Protein AF-A0A7S4JPH3-F1 (afdb_monomer_lite)

InterPro domains:
  IPR001425 Archaeal/bacterial/fungal rhodopsins [PF01036] (12-123)
  IPR001425 Archaeal/bacterial/fungal rhodopsins [PR00251] (14-34)
  IPR001425 Archaeal/bacterial/fungal rhodopsins [PR00251] (52-73)
  IPR001425 Archaeal/bacterial/fungal rhodopsins [PR00251] (80-99)
  IPR001425 Archaeal/bacterial/fungal rhodopsins [PR00251] (104-125)
  IPR001425 Archaeal/bacterial/fungal rhodopsins [PTHR28286] (4-124)

pLDDT: mean 91.26, std 7.64, range [65.56, 98.19]

Organism: NCBI:txid265563

Foldseek 3Di:
DVVVQVVDPDHDVLVVLVVVLVVLVVVLVVCVVVVHQKDFPDPDPDTDIDNLSVLVSQLRNVLSVLLSLCVVVVHDPVLSCLLNVLSNLLSVLVSCLSPDDPPVSVVSNVSSVVSVVSNVVSSVVD

Structure (mmCIF, N/CA/C/O backbone):
data_AF-A0A7S4JPH3-F1
#
_entry.id   AF-A0A7S4JPH3-F1
#
loop_
_atom_site.group_PDB
_atom_site.id
_atom_site.type_symbol
_atom_site.label_atom_id
_atom_site.label_alt_id
_atom_site.label_comp_id
_atom_site.label_asym_id
_atom_site.label_entity_id
_atom_site.label_seq_id
_atom_site.pdbx_PDB_ins_code
_atom_site.Cartn_x
_atom_site.Cartn_y
_atom_site.Cartn_z
_atom_site.occupancy
_atom_site.B_iso_or_equiv
_atom_site.auth_seq_id
_atom_site.auth_comp_id
_atom_site.auth_asym_id
_atom_site.auth_atom_id
_atom_site.pdbx_PDB_model_num
ATOM 1 N N . PHE A 1 1 ? -16.812 -12.405 2.210 1.00 70.25 1 PHE A N 1
ATOM 2 C CA . PHE A 1 1 ? -16.674 -11.363 3.254 1.00 70.25 1 PHE A CA 1
ATOM 3 C C . PHE A 1 1 ? -17.913 -10.491 3.377 1.00 70.25 1 PHE A C 1
ATOM 5 O O . PHE A 1 1 ? -18.482 -10.459 4.456 1.00 70.25 1 PHE A O 1
ATOM 12 N N . PHE A 1 2 ? -18.398 -9.884 2.289 1.00 77.94 2 PHE A N 1
ATOM 13 C CA . PHE A 1 2 ? -19.589 -9.022 2.312 1.00 77.94 2 PHE A CA 1
ATOM 14 C C . PHE A 1 2 ? -20.843 -9.678 2.919 1.00 77.94 2 PHE A C 1
ATOM 16 O O . PHE A 1 2 ? -21.384 -9.174 3.899 1.00 77.94 2 PHE A O 1
ATOM 23 N N . TYR A 1 3 ? -21.246 -10.849 2.407 1.00 82.06 3 TYR A N 1
ATOM 24 C CA . TYR A 1 3 ? -22.392 -11.598 2.940 1.00 82.06 3 TYR A CA 1
ATOM 25 C C . TYR A 1 3 ? -22.225 -11.922 4.432 1.00 82.06 3 TYR A C 1
ATOM 27 O O . TYR A 1 3 ? -23.100 -11.625 5.233 1.00 82.06 3 TYR A O 1
ATOM 35 N N . MET A 1 4 ? -21.051 -12.431 4.825 1.00 80.88 4 MET A N 1
ATOM 36 C CA . MET A 1 4 ? -20.745 -12.727 6.229 1.00 80.88 4 MET A CA 1
ATOM 37 C C . MET A 1 4 ? -20.812 -11.489 7.135 1.00 80.88 4 MET A C 1
ATOM 39 O O . MET A 1 4 ? -21.156 -11.627 8.303 1.00 80.88 4 MET A O 1
ATOM 43 N N . GLY A 1 5 ? -20.498 -10.295 6.623 1.00 80.06 5 GLY A N 1
ATOM 44 C CA . GLY A 1 5 ? -20.644 -9.043 7.368 1.00 80.06 5 GLY A CA 1
ATOM 45 C C . GLY A 1 5 ? -22.109 -8.645 7.566 1.00 80.06 5 GLY A C 1
ATOM 46 O O . GLY A 1 5 ? -22.516 -8.339 8.682 1.00 80.06 5 GLY A O 1
ATOM 47 N N . ILE A 1 6 ? -22.917 -8.704 6.503 1.00 79.25 6 ILE A N 1
ATOM 48 C CA . ILE A 1 6 ? -24.329 -8.275 6.525 1.00 79.25 6 ILE A CA 1
ATOM 49 C C . ILE A 1 6 ? -25.225 -9.260 7.278 1.00 79.25 6 ILE A C 1
ATOM 51 O O . ILE A 1 6 ? -26.155 -8.846 7.962 1.00 79.25 6 ILE A O 1
ATOM 55 N N . SER A 1 7 ? -24.951 -10.561 7.192 1.00 81.00 7 SER A N 1
ATOM 56 C CA . SER A 1 7 ? -25.752 -11.588 7.867 1.00 81.00 7 SER A CA 1
ATOM 57 C C . SER A 1 7 ? -25.586 -11.596 9.392 1.00 81.00 7 SER A C 1
ATOM 59 O O . SER A 1 7 ? -26.289 -12.337 10.079 1.00 81.00 7 SER A O 1
ATOM 61 N N . ARG A 1 8 ? -24.656 -10.810 9.951 1.00 75.62 8 ARG A N 1
ATOM 62 C CA . ARG A 1 8 ? -24.418 -10.752 11.397 1.00 75.62 8 ARG A CA 1
ATOM 63 C C . ARG A 1 8 ? -25.302 -9.712 12.071 1.00 75.62 8 ARG A C 1
ATOM 65 O O . ARG A 1 8 ? -25.476 -8.599 11.597 1.00 75.62 8 ARG A O 1
ATOM 72 N N . LYS A 1 9 ? -25.763 -10.062 13.274 1.00 72.19 9 LYS A N 1
ATOM 73 C CA . LYS A 1 9 ? -26.543 -9.177 14.155 1.00 72.19 9 LYS A CA 1
ATOM 74 C C . LYS A 1 9 ? -25.770 -7.926 14.603 1.00 72.19 9 LYS A C 1
ATOM 76 O O . LYS A 1 9 ? -26.380 -6.906 14.894 1.00 72.19 9 LYS A O 1
ATOM 81 N N . VAL A 1 10 ? -24.440 -8.026 14.675 1.00 71.94 10 VAL A N 1
ATOM 82 C CA . VAL A 1 10 ? -23.518 -6.922 14.965 1.00 71.94 10 VAL A CA 1
ATOM 83 C C . VAL A 1 10 ? -22.521 -6.860 13.819 1.00 71.94 10 VAL A C 1
ATOM 85 O O . VAL A 1 10 ? -21.750 -7.803 13.618 1.00 71.94 10 VAL A O 1
ATOM 88 N N . ASN A 1 11 ? -22.566 -5.770 13.061 1.00 65.56 11 ASN A N 1
ATOM 89 C CA . ASN A 1 11 ? -21.633 -5.535 11.971 1.00 65.56 11 ASN A CA 1
ATOM 90 C C . ASN A 1 11 ? -20.317 -5.001 12.553 1.00 65.56 11 ASN A C 1
ATOM 92 O O . ASN A 1 11 ? -20.333 -4.061 13.348 1.00 65.56 11 ASN A O 1
ATOM 96 N N . THR A 1 12 ? -19.187 -5.611 12.193 1.00 78.50 12 THR A N 1
ATOM 97 C CA . THR A 1 12 ? -17.867 -5.123 12.607 1.00 78.50 12 THR A CA 1
ATOM 98 C C . THR A 1 12 ? -17.155 -4.515 11.411 1.00 78.50 12 THR A C 1
ATOM 100 O O . THR A 1 12 ? -17.150 -5.090 10.322 1.00 78.50 12 THR A O 1
ATOM 103 N N . VAL A 1 13 ? -16.517 -3.365 11.634 1.00 86.31 13 VAL A N 1
ATOM 104 C CA . VAL A 1 13 ? -15.762 -2.625 10.609 1.00 86.31 13 VAL A CA 1
ATOM 105 C C . VAL A 1 13 ? -14.755 -3.535 9.895 1.00 86.31 13 VAL A C 1
ATOM 107 O O . VAL A 1 13 ? -14.626 -3.459 8.679 1.00 86.31 13 VAL A O 1
ATOM 110 N N . MET A 1 14 ? -14.153 -4.480 10.624 1.00 87.19 14 MET A N 1
ATOM 111 C CA . MET A 1 14 ? -13.211 -5.472 10.095 1.00 87.19 14 MET A CA 1
ATOM 112 C C . MET A 1 14 ? -13.748 -6.238 8.873 1.00 87.19 14 MET A C 1
ATOM 114 O O . MET A 1 14 ? -13.095 -6.280 7.839 1.00 87.19 14 MET A O 1
ATOM 118 N N . HIS A 1 15 ? -14.989 -6.751 8.900 1.00 88.12 15 HIS A N 1
ATOM 119 C CA . HIS A 1 15 ? -15.534 -7.505 7.753 1.00 88.12 15 HIS A CA 1
ATOM 120 C C . HIS A 1 15 ? -15.687 -6.640 6.496 1.00 88.12 15 HIS A C 1
ATOM 122 O O . HIS A 1 15 ? -15.556 -7.141 5.375 1.00 88.12 15 HIS A O 1
ATOM 128 N N . VAL A 1 16 ? -15.993 -5.353 6.685 1.00 89.38 16 VAL A N 1
ATOM 129 C CA . VAL A 1 16 ? -16.107 -4.379 5.598 1.00 89.38 16 VAL A CA 1
ATOM 130 C C . VAL A 1 16 ? -14.724 -4.106 5.009 1.00 89.38 16 VAL A C 1
ATOM 132 O O . VAL A 1 16 ? -14.568 -4.182 3.791 1.00 89.38 16 VAL A O 1
ATOM 135 N N . LEU A 1 17 ? -13.711 -3.885 5.855 1.00 92.19 17 LEU A N 1
ATOM 136 C CA . LEU A 1 17 ? -12.320 -3.706 5.426 1.00 92.19 17 LEU A CA 1
ATOM 137 C C . LEU A 1 17 ? -11.812 -4.930 4.655 1.00 92.19 17 LEU A C 1
ATOM 139 O O . LEU A 1 17 ? -11.358 -4.784 3.520 1.00 92.19 17 LEU A O 1
ATOM 143 N N . THR A 1 18 ? -11.971 -6.141 5.202 1.00 92.81 18 THR A N 1
ATOM 144 C CA . THR A 1 18 ? -11.541 -7.386 4.541 1.00 92.81 18 THR A CA 1
ATOM 145 C C . THR A 1 18 ? -12.231 -7.591 3.189 1.00 92.81 18 THR A C 1
ATOM 147 O O . THR A 1 18 ? -11.615 -8.071 2.237 1.00 92.81 18 THR A O 1
ATOM 150 N N . PHE A 1 19 ? -13.509 -7.215 3.062 1.00 93.25 19 PHE A N 1
ATOM 151 C CA . PHE A 1 19 ? -14.197 -7.255 1.771 1.00 93.25 19 PHE A CA 1
ATOM 152 C C . PHE A 1 19 ? -13.568 -6.302 0.752 1.00 93.25 19 PHE A C 1
ATOM 154 O O . PHE A 1 19 ? -13.294 -6.731 -0.368 1.00 93.25 19 PHE A O 1
ATOM 161 N N . PHE A 1 20 ? -13.325 -5.044 1.128 1.00 94.06 20 PHE A N 1
ATOM 162 C CA . PHE A 1 20 ? -12.706 -4.075 0.225 1.00 94.06 20 PHE A CA 1
ATOM 163 C C . PHE A 1 20 ? -11.285 -4.475 -0.165 1.00 94.06 20 PHE A C 1
ATOM 165 O O . PHE A 1 20 ? -10.929 -4.314 -1.328 1.00 94.06 20 PHE A O 1
ATOM 172 N N . ILE A 1 21 ? -10.515 -5.077 0.747 1.00 96.19 21 ILE A N 1
ATOM 173 C CA . ILE A 1 21 ? -9.192 -5.634 0.432 1.00 96.19 21 ILE A CA 1
ATOM 174 C C . ILE A 1 21 ? -9.298 -6.653 -0.708 1.00 96.19 21 ILE A C 1
ATOM 176 O O . ILE A 1 21 ? -8.626 -6.523 -1.730 1.00 96.19 21 ILE A O 1
ATOM 180 N N . ALA A 1 22 ? -10.191 -7.637 -0.567 1.00 95.75 22 ALA A N 1
ATOM 181 C CA . ALA A 1 22 ? -10.383 -8.665 -1.586 1.00 95.75 22 ALA A CA 1
ATOM 182 C C . ALA A 1 22 ? -10.921 -8.091 -2.909 1.00 95.75 22 ALA A C 1
ATOM 184 O O . ALA A 1 22 ? -10.476 -8.501 -3.978 1.00 95.75 22 ALA A O 1
ATOM 185 N N . ALA A 1 23 ? -11.861 -7.143 -2.849 1.00 95.44 23 ALA A N 1
ATOM 186 C CA . ALA A 1 23 ? -12.463 -6.538 -4.035 1.00 95.44 23 ALA A CA 1
ATOM 187 C C . ALA A 1 23 ? -11.460 -5.689 -4.831 1.00 95.44 23 ALA A C 1
ATOM 189 O O . ALA A 1 23 ? -11.369 -5.835 -6.048 1.00 95.44 23 ALA A O 1
ATOM 190 N N . VAL A 1 24 ? -10.680 -4.840 -4.154 1.00 96.62 24 VAL A N 1
ATOM 191 C CA . VAL A 1 24 ? -9.646 -4.010 -4.793 1.00 96.62 24 VAL A CA 1
ATOM 192 C C . VAL A 1 24 ? -8.576 -4.889 -5.428 1.00 96.62 24 VAL A C 1
ATOM 194 O O . VAL A 1 24 ? -8.231 -4.680 -6.592 1.00 96.62 24 VAL A O 1
ATOM 197 N N . SER A 1 25 ? -8.108 -5.910 -4.706 1.00 96.50 25 SER A N 1
ATOM 198 C CA . SER A 1 25 ? -7.088 -6.808 -5.239 1.00 96.50 25 SER A CA 1
ATOM 199 C C . SER A 1 25 ? -7.606 -7.599 -6.444 1.00 96.50 25 SER A C 1
ATOM 201 O O . SER A 1 25 ? -6.934 -7.656 -7.471 1.00 96.50 25 SER A O 1
ATOM 203 N N . ALA A 1 26 ? -8.845 -8.106 -6.401 1.00 96.31 26 ALA A N 1
ATOM 204 C CA . ALA A 1 26 ? -9.462 -8.775 -7.549 1.00 96.31 26 ALA A CA 1
ATOM 205 C C . ALA A 1 26 ? -9.521 -7.873 -8.798 1.00 96.31 26 ALA A C 1
ATOM 207 O O . ALA A 1 26 ? -9.182 -8.322 -9.894 1.00 96.31 26 ALA A O 1
ATOM 208 N N . CYS A 1 27 ? -9.893 -6.598 -8.640 1.00 95.69 27 CYS A N 1
ATOM 209 C CA . CYS A 1 27 ? -9.883 -5.627 -9.737 1.00 95.69 27 CYS A CA 1
ATOM 210 C C . CYS A 1 27 ? -8.470 -5.372 -10.280 1.00 95.69 27 CYS A C 1
ATOM 212 O O . CYS A 1 27 ? -8.295 -5.290 -11.495 1.00 95.69 27 CYS A O 1
ATOM 214 N N . SER A 1 28 ? -7.468 -5.266 -9.403 1.00 95.94 28 SER A N 1
ATOM 215 C CA . SER A 1 28 ? -6.070 -5.063 -9.799 1.00 95.94 28 SER A CA 1
ATOM 216 C C . SER A 1 28 ? -5.526 -6.241 -10.605 1.00 95.94 28 SER A C 1
ATOM 218 O O . SER A 1 28 ? -5.029 -6.052 -11.713 1.00 95.94 28 SER A O 1
ATOM 220 N N . TYR A 1 29 ? -5.709 -7.470 -10.113 1.00 95.81 29 TYR A N 1
ATOM 221 C CA . TYR A 1 29 ? -5.287 -8.674 -10.833 1.00 95.81 29 TYR A CA 1
ATOM 222 C C . TYR A 1 29 ? -5.994 -8.820 -12.184 1.00 95.81 29 TYR A C 1
ATOM 224 O O . TYR A 1 29 ? -5.370 -9.226 -13.163 1.00 95.81 29 TYR A O 1
ATOM 232 N N . TYR A 1 30 ? -7.280 -8.465 -12.266 1.00 96.19 30 TYR A N 1
ATOM 233 C CA . TYR A 1 30 ? -7.989 -8.443 -13.544 1.00 96.19 30 TYR A CA 1
ATOM 234 C C . TYR A 1 30 ? -7.412 -7.397 -14.508 1.00 96.19 30 TYR A C 1
ATOM 236 O O . TYR A 1 30 ? -7.236 -7.694 -15.688 1.00 96.19 30 TYR A O 1
ATOM 244 N N . ALA A 1 31 ? -7.077 -6.198 -14.018 1.00 94.81 31 ALA A N 1
ATOM 245 C CA . ALA A 1 31 ? -6.443 -5.162 -14.831 1.00 94.81 31 ALA A CA 1
ATOM 246 C C . ALA A 1 31 ? -5.094 -5.638 -15.393 1.00 94.81 31 ALA A C 1
ATOM 248 O O . ALA A 1 31 ? -4.868 -5.529 -16.597 1.00 94.81 31 ALA A O 1
ATOM 249 N N . GLU A 1 32 ? -4.249 -6.242 -14.556 1.00 94.19 32 GLU A N 1
ATOM 250 C CA . GLU A 1 32 ? -2.952 -6.787 -14.972 1.00 94.19 32 GLU A CA 1
ATOM 251 C C . GLU A 1 32 ? -3.097 -7.913 -15.997 1.00 94.19 32 GLU A C 1
ATOM 253 O O . GLU A 1 32 ? -2.373 -7.939 -16.993 1.00 94.19 32 GLU A O 1
ATOM 258 N N . TRP A 1 33 ? -4.064 -8.815 -15.797 1.00 93.94 33 TRP A N 1
ATOM 259 C CA . TRP A 1 33 ? -4.374 -9.873 -16.759 1.00 93.94 33 TRP A CA 1
ATOM 260 C C . TRP A 1 33 ? -4.857 -9.313 -18.103 1.00 93.94 33 TRP A C 1
ATOM 262 O O . TRP A 1 33 ? -4.454 -9.804 -19.155 1.00 93.94 33 TRP A O 1
ATOM 272 N N . ALA A 1 34 ? -5.664 -8.249 -18.082 1.00 93.94 34 ALA A N 1
ATOM 273 C CA . ALA A 1 34 ? -6.114 -7.537 -19.278 1.00 93.94 34 ALA A CA 1
ATOM 274 C C . ALA A 1 34 ? -5.003 -6.699 -19.952 1.00 93.94 34 ALA A C 1
ATOM 276 O O . ALA A 1 34 ? -5.258 -6.046 -20.963 1.00 93.94 34 ALA A O 1
ATOM 277 N N . GLY A 1 35 ? -3.782 -6.692 -19.402 1.00 91.69 35 GLY A N 1
ATOM 278 C CA . GLY A 1 35 ? -2.647 -5.917 -19.907 1.00 91.69 35 GLY A CA 1
ATOM 279 C C . GLY A 1 35 ? -2.687 -4.430 -19.539 1.00 91.69 35 GLY A C 1
ATOM 280 O O . GLY A 1 35 ? -1.865 -3.654 -20.022 1.00 91.69 35 GLY A O 1
ATOM 281 N N . LEU A 1 36 ? -3.622 -4.014 -18.681 1.00 91.19 36 LEU A N 1
ATOM 282 C CA . LEU A 1 36 ? -3.685 -2.660 -18.141 1.00 91.19 36 LEU A CA 1
ATOM 283 C C . LEU A 1 36 ? -2.766 -2.549 -16.925 1.00 91.19 36 LEU A C 1
ATOM 285 O O . LEU A 1 36 ? -2.668 -3.456 -16.104 1.00 91.19 36 LEU A O 1
ATOM 289 N N . GLY A 1 37 ? -2.097 -1.407 -16.780 1.00 89.44 37 GLY A N 1
ATOM 290 C CA . GLY A 1 37 ? -1.205 -1.211 -15.641 1.00 89.44 37 GLY A CA 1
ATOM 291 C C . GLY A 1 37 ? 0.108 -1.998 -15.728 1.00 89.44 37 GLY A C 1
ATOM 292 O O . GLY A 1 37 ? 0.726 -2.288 -14.700 1.00 89.44 37 GLY A O 1
ATOM 293 N N . VAL A 1 38 ? 0.526 -2.353 -16.946 1.00 91.88 38 VAL A N 1
ATOM 294 C CA . VAL A 1 38 ? 1.740 -3.119 -17.243 1.00 91.88 38 VAL A CA 1
ATOM 295 C C . VAL A 1 38 ? 2.634 -2.311 -18.182 1.00 91.88 38 VAL A C 1
ATOM 297 O O . VAL A 1 38 ? 2.163 -1.775 -19.181 1.00 91.88 38 VAL A O 1
ATOM 300 N N . GLU A 1 39 ? 3.925 -2.213 -17.867 1.00 89.88 39 GLU A N 1
ATOM 301 C CA . GLU A 1 39 ? 4.913 -1.494 -18.676 1.00 89.88 39 GLU A CA 1
ATOM 302 C C . GLU A 1 39 ? 6.131 -2.375 -18.978 1.00 89.88 39 GLU A C 1
ATOM 304 O O . GLU A 1 39 ? 6.671 -3.047 -18.097 1.00 89.88 39 GLU A O 1
ATOM 309 N N . TYR A 1 40 ? 6.590 -2.352 -20.228 1.00 87.06 40 TYR A N 1
ATOM 310 C CA . TYR A 1 40 ? 7.781 -3.071 -20.679 1.00 87.06 40 TYR A CA 1
ATOM 311 C C . TYR A 1 40 ? 8.971 -2.111 -20.724 1.00 87.06 40 TYR A C 1
ATOM 313 O O . TYR A 1 40 ? 8.954 -1.140 -21.474 1.00 87.06 40 TYR A O 1
ATOM 321 N N . LYS A 1 41 ? 10.021 -2.373 -19.932 1.00 77.88 41 LYS A N 1
ATOM 322 C CA . LYS A 1 41 ? 11.197 -1.480 -19.867 1.00 77.88 41 LYS A CA 1
ATOM 323 C C . LYS A 1 41 ? 12.210 -1.657 -20.993 1.00 77.88 41 LYS A C 1
ATOM 325 O O . LYS A 1 41 ? 13.035 -0.770 -21.192 1.00 77.88 41 LYS A O 1
ATOM 330 N N . THR A 1 42 ? 12.197 -2.791 -21.678 1.00 75.69 42 THR A N 1
ATOM 331 C CA . THR A 1 42 ? 13.089 -3.079 -22.807 1.00 75.69 42 THR A CA 1
ATOM 332 C C . THR A 1 42 ? 12.283 -3.701 -23.941 1.00 75.69 42 THR A C 1
ATOM 334 O O . THR A 1 42 ? 11.209 -4.248 -23.704 1.00 75.69 42 THR A O 1
ATOM 337 N N . THR A 1 43 ? 12.785 -3.601 -25.172 1.00 68.25 43 THR A N 1
ATOM 338 C CA . THR A 1 43 ? 12.177 -4.200 -26.376 1.00 68.25 43 THR A CA 1
ATOM 339 C C . THR A 1 43 ? 12.837 -5.525 -26.774 1.00 68.25 43 THR A C 1
ATOM 341 O O . THR A 1 43 ? 12.653 -5.995 -27.894 1.00 68.25 43 THR A O 1
ATOM 344 N N . ASP A 1 44 ? 13.630 -6.115 -25.877 1.00 72.25 44 ASP A N 1
ATOM 345 C CA . ASP A 1 44 ? 14.323 -7.386 -26.105 1.00 72.25 44 ASP A CA 1
ATOM 346 C C . ASP A 1 44 ? 13.357 -8.582 -26.085 1.00 72.25 44 ASP A C 1
ATOM 348 O O . ASP A 1 44 ? 12.207 -8.470 -25.666 1.00 72.25 44 ASP A O 1
ATOM 352 N N . THR A 1 45 ? 13.845 -9.762 -26.482 1.00 72.38 45 THR A N 1
ATOM 353 C CA . THR A 1 45 ? 13.076 -11.023 -26.478 1.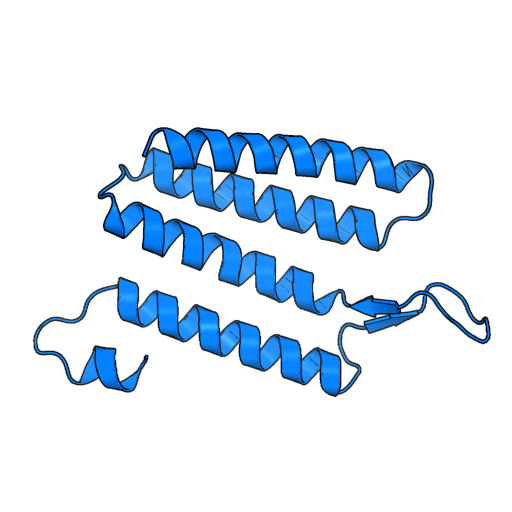00 72.38 45 THR A CA 1
ATOM 354 C C . THR A 1 45 ? 12.593 -11.448 -25.087 1.00 72.38 45 THR A C 1
ATOM 356 O O . THR A 1 45 ? 11.593 -12.154 -24.978 1.00 72.38 45 THR A O 1
ATOM 359 N N . THR A 1 46 ? 13.259 -10.995 -24.020 1.00 75.62 46 THR A N 1
ATOM 360 C CA . THR A 1 46 ? 12.829 -11.167 -22.622 1.00 75.62 46 THR A CA 1
ATOM 361 C C . THR A 1 46 ? 12.740 -9.804 -21.933 1.00 75.62 46 THR A C 1
ATOM 363 O O . THR A 1 46 ? 13.644 -9.428 -21.176 1.00 75.62 46 THR A O 1
ATOM 366 N N . PRO A 1 47 ? 11.689 -9.018 -22.214 1.00 80.50 47 PRO A N 1
ATOM 367 C CA . PRO A 1 47 ? 11.598 -7.662 -21.711 1.00 80.50 47 PRO A CA 1
ATOM 368 C C . PRO A 1 47 ? 11.313 -7.666 -20.209 1.00 80.50 47 PRO A C 1
ATOM 370 O O . PRO A 1 47 ? 10.529 -8.474 -19.703 1.00 80.50 47 PRO A O 1
ATOM 373 N N . ARG A 1 48 ? 11.923 -6.738 -19.464 1.00 84.50 48 ARG A N 1
ATOM 374 C CA . ARG A 1 48 ? 11.580 -6.563 -18.046 1.00 84.50 48 ARG A CA 1
ATOM 375 C C . ARG A 1 48 ? 10.188 -5.945 -17.944 1.00 84.50 48 ARG A C 1
ATOM 377 O O . ARG A 1 48 ? 10.010 -4.776 -18.282 1.00 84.50 48 ARG A O 1
ATOM 384 N N . VAL A 1 49 ? 9.241 -6.717 -17.419 1.00 89.62 49 VAL A N 1
ATOM 385 C CA . VAL A 1 49 ? 7.850 -6.294 -17.224 1.00 89.62 49 VAL A CA 1
ATOM 386 C C . VAL A 1 49 ? 7.663 -5.680 -15.837 1.00 89.62 49 VAL A C 1
ATOM 388 O O . VAL A 1 49 ? 8.096 -6.241 -14.827 1.00 89.62 49 VAL A O 1
ATOM 391 N N . ILE A 1 50 ? 7.019 -4.519 -15.780 1.00 91.62 50 ILE A N 1
ATOM 392 C CA . ILE A 1 50 ? 6.646 -3.820 -14.552 1.00 91.62 50 ILE A CA 1
ATOM 393 C C . ILE A 1 50 ? 5.125 -3.787 -14.464 1.00 91.62 50 ILE A C 1
ATOM 395 O O . ILE A 1 50 ? 4.462 -3.053 -15.187 1.00 91.62 50 ILE A O 1
ATOM 399 N N . PHE A 1 51 ? 4.587 -4.560 -13.527 1.00 94.19 51 PHE A N 1
ATOM 400 C CA . PHE A 1 51 ? 3.182 -4.499 -13.134 1.00 94.19 51 PHE A CA 1
ATOM 401 C C . PHE A 1 51 ? 3.011 -3.358 -12.132 1.00 94.19 51 PHE A C 1
ATOM 403 O O . PHE A 1 51 ? 3.297 -3.534 -10.941 1.00 94.19 51 PHE A O 1
ATOM 410 N N . TRP A 1 52 ? 2.664 -2.171 -12.632 1.00 93.88 52 TRP A N 1
ATOM 411 C CA . TRP A 1 52 ? 2.511 -0.974 -11.809 1.00 93.88 52 TRP A CA 1
ATOM 412 C C . TRP A 1 52 ? 1.113 -0.868 -11.177 1.00 93.88 52 TRP A C 1
ATOM 414 O O . TRP A 1 52 ? 0.986 -0.261 -10.113 1.00 93.88 52 TRP A O 1
ATOM 424 N N . ALA A 1 53 ? 0.097 -1.532 -11.749 1.00 94.94 53 ALA A N 1
ATOM 425 C CA . ALA A 1 53 ? -1.242 -1.664 -11.152 1.00 94.94 53 ALA A CA 1
ATOM 426 C C . ALA A 1 53 ? -1.212 -2.278 -9.741 1.00 94.94 53 ALA A C 1
ATOM 428 O O . ALA A 1 53 ? -1.867 -1.761 -8.840 1.00 94.94 53 ALA A O 1
ATOM 429 N N . ARG A 1 54 ? -0.363 -3.278 -9.488 1.00 95.31 54 ARG A N 1
ATOM 430 C CA . ARG A 1 54 ? -0.091 -3.808 -8.142 1.00 95.31 54 ARG A CA 1
ATOM 431 C C . ARG A 1 54 ? 0.271 -2.752 -7.102 1.00 95.31 54 ARG A C 1
ATOM 433 O O . ARG A 1 54 ? -0.086 -2.905 -5.940 1.00 95.31 54 ARG A O 1
ATOM 440 N N . TYR A 1 55 ? 0.980 -1.689 -7.473 1.00 96.19 55 TYR A N 1
ATOM 441 C CA . TYR A 1 55 ? 1.275 -0.634 -6.503 1.00 96.19 55 TYR A CA 1
ATOM 442 C C . TYR A 1 55 ? 0.028 0.199 -6.193 1.00 96.19 55 TYR A C 1
ATOM 444 O O . TYR A 1 55 ? -0.124 0.627 -5.055 1.00 96.19 55 TYR A O 1
ATOM 452 N N . LEU A 1 56 ? -0.888 0.391 -7.151 1.00 95.06 56 LEU A N 1
ATOM 453 C CA . LEU A 1 56 ? -2.188 1.010 -6.869 1.00 95.06 56 LEU A CA 1
ATOM 454 C C . LEU A 1 56 ? -3.036 0.145 -5.932 1.00 95.06 56 LEU A C 1
ATOM 456 O O . LEU A 1 56 ? -3.645 0.690 -5.015 1.00 95.06 56 LEU A O 1
ATOM 460 N N . ASP A 1 57 ? -3.034 -1.179 -6.125 1.00 97.19 57 ASP A N 1
ATOM 461 C CA . ASP A 1 57 ? -3.633 -2.126 -5.174 1.00 97.19 57 ASP A CA 1
ATOM 462 C C . ASP A 1 57 ? -3.056 -1.888 -3.777 1.00 97.19 57 ASP A C 1
ATOM 464 O O . ASP A 1 57 ? -3.787 -1.522 -2.860 1.00 97.19 57 ASP A O 1
ATOM 468 N N . TRP A 1 58 ? -1.734 -1.971 -3.628 1.00 97.31 58 TRP A N 1
ATOM 469 C CA . TRP A 1 58 ? -1.075 -1.855 -2.327 1.00 97.31 58 TRP A CA 1
ATOM 470 C C . TRP A 1 58 ? -1.244 -0.494 -1.643 1.00 97.31 58 TRP A C 1
ATOM 472 O O . TRP A 1 58 ? -1.279 -0.453 -0.412 1.00 97.31 58 TRP A O 1
ATOM 482 N N . VAL A 1 59 ? -1.384 0.607 -2.394 1.00 97.06 59 VAL A N 1
ATOM 483 C CA . VAL A 1 59 ? -1.693 1.932 -1.818 1.00 97.06 59 VAL A CA 1
ATOM 484 C C . VAL A 1 59 ? -3.039 1.911 -1.096 1.00 97.06 59 VAL A C 1
ATOM 486 O O . VAL A 1 59 ? -3.209 2.632 -0.118 1.00 97.06 59 VAL A O 1
ATOM 489 N N . VAL A 1 60 ? -3.984 1.083 -1.541 1.00 96.69 60 VAL A N 1
ATOM 490 C CA . VAL A 1 60 ? -5.310 0.963 -0.929 1.00 96.69 60 VAL A CA 1
ATOM 491 C C . VAL A 1 60 ? -5.352 -0.196 0.065 1.00 96.69 60 VAL A C 1
ATOM 493 O O . VAL A 1 60 ? -5.734 -0.009 1.218 1.00 96.69 60 VAL A O 1
ATOM 496 N N . THR A 1 61 ? -4.943 -1.396 -0.339 1.00 97.69 61 THR A N 1
ATOM 497 C CA . THR A 1 61 ? -5.078 -2.610 0.475 1.00 97.69 61 THR A CA 1
ATOM 498 C C . THR A 1 61 ? -4.098 -2.659 1.633 1.00 97.69 61 THR A C 1
ATOM 500 O O . THR A 1 61 ? -4.476 -3.121 2.707 1.00 97.69 61 THR A O 1
ATOM 503 N N . GLY A 1 62 ? -2.893 -2.105 1.482 1.00 96.38 62 GLY A N 1
ATOM 504 C CA . GLY A 1 62 ? -1.913 -1.998 2.562 1.00 96.38 62 GLY A CA 1
ATOM 505 C C . GLY A 1 62 ? -2.465 -1.267 3.792 1.00 96.38 62 GLY A C 1
ATOM 506 O O . GLY A 1 62 ? -2.517 -1.857 4.874 1.00 96.38 62 GLY A O 1
ATOM 507 N N . PRO A 1 63 ? -2.940 -0.015 3.647 1.00 96.50 63 PRO A N 1
ATOM 508 C CA . PRO A 1 63 ? -3.620 0.712 4.717 1.00 96.50 63 PRO A CA 1
ATOM 509 C C . PRO A 1 63 ? -4.806 -0.019 5.334 1.00 96.50 63 PRO A C 1
ATOM 511 O O . PRO A 1 63 ? -4.947 -0.027 6.557 1.00 96.50 63 PRO A O 1
ATOM 514 N N . LEU A 1 64 ? -5.656 -0.640 4.511 1.00 96.56 64 LEU A N 1
ATOM 515 C CA . LEU A 1 64 ? -6.830 -1.359 5.006 1.00 96.56 64 LEU A CA 1
ATOM 516 C C . LEU A 1 64 ? -6.425 -2.568 5.857 1.00 96.56 64 LEU A C 1
ATOM 518 O O . LEU A 1 64 ? -7.012 -2.764 6.916 1.00 96.56 64 LEU A O 1
ATOM 522 N N . ILE A 1 65 ? -5.402 -3.327 5.445 1.00 95.81 65 ILE A N 1
ATOM 523 C CA . ILE A 1 65 ? -4.880 -4.474 6.205 1.00 95.81 65 ILE A CA 1
ATOM 524 C C . ILE A 1 65 ? -4.310 -4.010 7.547 1.00 95.81 65 ILE A C 1
ATOM 526 O O . ILE A 1 65 ? -4.641 -4.580 8.583 1.00 95.81 65 ILE A O 1
ATOM 530 N N . LEU A 1 66 ? -3.483 -2.958 7.553 1.00 95.62 66 LEU A N 1
ATOM 531 C CA . LEU A 1 66 ? -2.917 -2.433 8.800 1.00 95.62 66 LEU A CA 1
ATOM 532 C C . LEU A 1 66 ? -3.989 -1.859 9.727 1.00 95.62 66 LEU A C 1
ATOM 534 O O . LEU A 1 66 ? -3.892 -2.019 10.939 1.00 95.62 66 LEU A O 1
ATOM 538 N N . THR A 1 67 ? -5.028 -1.235 9.170 1.00 95.06 67 THR A N 1
ATOM 539 C CA . THR A 1 67 ? -6.180 -0.775 9.954 1.00 95.06 67 THR A CA 1
ATOM 540 C C . THR A 1 67 ? -6.916 -1.958 10.579 1.00 95.06 67 THR A C 1
ATOM 542 O O . THR A 1 67 ? -7.265 -1.895 11.753 1.00 95.06 67 THR A O 1
ATOM 545 N N . ASP A 1 68 ? -7.116 -3.050 9.836 1.00 94.19 68 ASP A N 1
ATOM 546 C CA . ASP A 1 68 ? -7.767 -4.267 10.340 1.00 94.19 68 ASP A CA 1
ATOM 547 C C . ASP A 1 68 ? -6.985 -4.865 11.526 1.00 94.19 68 ASP A C 1
ATOM 549 O O . ASP A 1 68 ? -7.551 -5.148 12.583 1.00 94.19 68 ASP A O 1
ATOM 553 N N . LEU A 1 69 ? -5.656 -4.955 11.394 1.00 93.00 69 LEU A N 1
ATOM 554 C CA . LEU A 1 69 ? -4.761 -5.437 12.451 1.00 93.00 69 LEU A CA 1
ATOM 555 C C . LEU A 1 69 ? -4.735 -4.511 13.674 1.00 93.00 69 LEU A C 1
ATOM 557 O O . LEU A 1 69 ? -4.796 -4.989 14.804 1.00 93.00 69 LEU A O 1
ATOM 561 N N . ALA A 1 70 ? -4.684 -3.198 13.464 1.00 93.38 70 ALA A N 1
ATOM 562 C CA . ALA A 1 70 ? -4.630 -2.231 14.557 1.00 93.38 70 ALA A CA 1
ATOM 563 C C . ALA A 1 70 ? -5.972 -2.107 15.309 1.00 93.38 70 ALA A C 1
ATOM 565 O O . ALA A 1 70 ? -6.011 -1.869 16.516 1.00 93.38 70 ALA A O 1
ATOM 566 N N . LEU A 1 71 ? -7.100 -2.319 14.621 1.00 92.25 71 LEU A N 1
ATOM 567 C CA . LEU A 1 71 ? -8.406 -2.452 15.273 1.00 92.25 71 LEU A CA 1
ATOM 568 C C . LEU A 1 71 ? -8.493 -3.743 16.096 1.00 92.25 71 LEU A C 1
ATOM 570 O O . LEU A 1 71 ? -9.107 -3.742 17.166 1.00 92.25 71 LEU A O 1
ATOM 574 N N . LEU A 1 72 ? -7.872 -4.830 15.626 1.00 91.81 72 LEU A N 1
ATOM 575 C CA . LEU A 1 72 ? -7.821 -6.104 16.343 1.00 91.81 72 LEU A CA 1
ATOM 576 C C . LEU A 1 72 ? -7.005 -6.007 17.643 1.00 91.81 72 LEU A C 1
ATOM 578 O O . LEU A 1 72 ? -7.433 -6.541 18.668 1.00 91.81 72 LEU A O 1
ATOM 582 N N . SER A 1 73 ? -5.878 -5.295 17.626 1.00 92.50 73 SER A N 1
ATOM 583 C CA . SER A 1 73 ? -5.036 -5.032 18.805 1.00 92.50 73 SER A CA 1
ATOM 584 C C . SER A 1 73 ? -5.558 -3.906 19.707 1.00 92.50 73 SER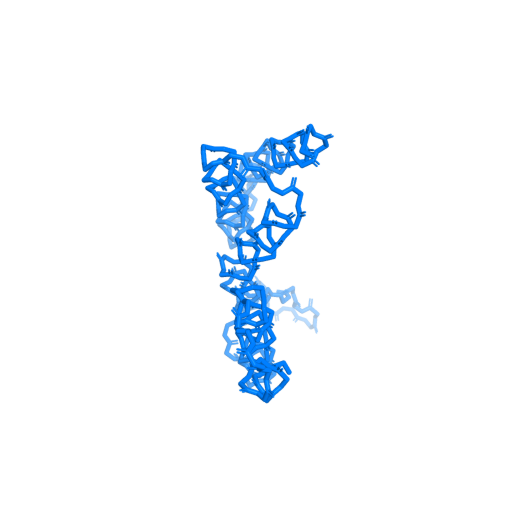 A C 1
ATOM 586 O O . SER A 1 73 ? -5.050 -3.723 20.811 1.00 92.50 73 SER A O 1
ATOM 588 N N . LYS A 1 74 ? -6.609 -3.186 19.287 1.00 92.19 74 LYS A N 1
ATOM 589 C CA . LYS A 1 74 ? -7.184 -2.023 19.990 1.00 92.19 74 LYS A CA 1
ATOM 590 C C . LYS A 1 74 ? -6.190 -0.864 20.147 1.00 92.19 74 LYS A C 1
ATOM 592 O O . LYS A 1 74 ? -6.182 -0.195 21.182 1.00 92.19 74 LYS A O 1
ATOM 597 N N . SER A 1 75 ? -5.378 -0.619 19.122 1.00 93.31 75 SER A N 1
ATOM 598 C CA . SER A 1 75 ? -4.467 0.526 19.073 1.00 93.31 75 SER A CA 1
ATOM 599 C C . SER A 1 75 ? -5.195 1.864 19.162 1.00 93.31 75 SER A C 1
ATOM 601 O O . SER A 1 75 ? -6.352 2.009 18.759 1.00 93.31 75 SER A O 1
ATOM 603 N N . ASP A 1 76 ? -4.477 2.875 19.635 1.00 94.44 76 ASP A N 1
ATOM 604 C CA . ASP A 1 76 ? -4.915 4.261 19.618 1.00 94.44 76 ASP A CA 1
ATOM 605 C C . ASP A 1 76 ? -4.905 4.852 18.196 1.00 94.44 76 ASP A C 1
ATOM 607 O O . ASP A 1 76 ? -4.141 4.455 17.311 1.00 94.44 76 ASP A O 1
ATOM 611 N N . THR A 1 77 ? -5.763 5.849 17.973 1.00 93.69 77 THR A N 1
ATOM 612 C CA . THR A 1 77 ? -5.934 6.503 16.668 1.00 93.69 77 THR A CA 1
ATOM 613 C C . THR A 1 77 ? -4.633 7.088 16.088 1.00 93.69 77 THR A C 1
ATOM 615 O O . THR A 1 77 ? -4.397 6.888 14.894 1.00 93.69 77 THR A O 1
ATOM 618 N N . PRO A 1 78 ? -3.765 7.777 16.863 1.00 94.94 78 PRO A N 1
ATOM 619 C CA . PRO A 1 78 ? -2.466 8.241 16.366 1.00 94.94 78 PRO A CA 1
ATOM 620 C C . PRO A 1 78 ? -1.585 7.126 15.793 1.00 94.94 78 PRO A C 1
ATOM 622 O O . PRO A 1 78 ? -0.990 7.305 14.724 1.00 94.94 78 PRO A O 1
ATOM 625 N N . THR A 1 79 ? -1.533 5.967 16.452 1.00 94.56 79 THR A N 1
ATOM 626 C CA . THR A 1 79 ? -0.769 4.807 15.972 1.00 94.56 79 THR A CA 1
ATOM 627 C C . THR A 1 79 ? -1.350 4.253 14.676 1.00 94.56 79 THR A C 1
ATOM 629 O O . THR A 1 79 ? -0.601 4.011 13.728 1.00 94.56 79 THR A O 1
ATOM 632 N N . ILE A 1 80 ? -2.680 4.147 14.573 1.00 95.31 80 ILE A N 1
ATOM 633 C CA . ILE A 1 80 ? -3.365 3.714 13.341 1.00 95.31 80 ILE A CA 1
ATOM 634 C C . ILE A 1 80 ? -3.039 4.656 12.175 1.00 95.31 80 ILE A C 1
ATOM 636 O O . ILE A 1 80 ? -2.643 4.202 11.101 1.00 95.31 80 ILE A O 1
ATOM 640 N N . ILE A 1 81 ? -3.163 5.972 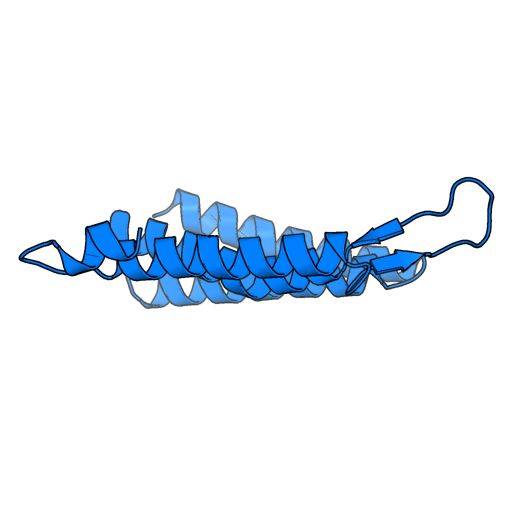12.382 1.00 96.12 81 ILE A N 1
ATOM 641 C CA . ILE A 1 81 ? -2.864 6.979 11.351 1.00 96.12 81 ILE A CA 1
ATOM 642 C C . ILE A 1 81 ? -1.394 6.894 10.930 1.00 96.12 81 ILE A C 1
ATOM 644 O O . ILE A 1 81 ? -1.090 6.962 9.738 1.00 96.12 81 ILE A O 1
ATOM 648 N N . SER A 1 82 ? -0.486 6.704 11.889 1.00 96.12 82 SER A N 1
ATOM 649 C CA . SER A 1 82 ? 0.948 6.580 11.621 1.00 96.12 82 SER A CA 1
ATOM 650 C C . SER A 1 82 ? 1.270 5.324 10.809 1.00 96.12 82 SER A C 1
ATOM 652 O O . SER A 1 82 ? 2.021 5.410 9.837 1.00 96.12 82 SER A O 1
ATOM 654 N N . LEU A 1 83 ? 0.674 4.176 11.147 1.00 96.69 83 LEU A N 1
ATOM 655 C CA . LEU A 1 83 ? 0.812 2.929 10.387 1.00 96.69 83 LEU A CA 1
ATOM 656 C C . LEU A 1 83 ? 0.326 3.097 8.944 1.00 96.69 83 LEU A C 1
ATOM 658 O O . LEU A 1 83 ? 1.056 2.794 7.999 1.00 96.69 83 LEU A O 1
ATOM 662 N N . VAL A 1 84 ? -0.883 3.634 8.771 1.00 97.06 84 VAL A N 1
ATOM 663 C CA . VAL A 1 84 ? -1.494 3.862 7.455 1.00 97.06 84 VAL A CA 1
ATOM 664 C C . VAL A 1 84 ? -0.666 4.835 6.615 1.00 97.06 84 VAL A C 1
ATOM 666 O O . VAL A 1 84 ? -0.348 4.533 5.466 1.00 97.06 84 VAL A O 1
ATOM 669 N N . GLY A 1 85 ? -0.275 5.978 7.181 1.00 97.31 85 GLY A N 1
ATOM 670 C CA . GLY A 1 85 ? 0.494 6.999 6.470 1.00 97.31 85 GLY A CA 1
ATOM 671 C C . GLY A 1 85 ? 1.853 6.486 5.994 1.00 97.31 85 GLY A C 1
ATOM 672 O O . GLY A 1 85 ? 2.204 6.660 4.826 1.00 97.31 85 GLY A O 1
ATOM 673 N N . ASN A 1 86 ? 2.595 5.788 6.862 1.00 98.00 86 ASN A N 1
ATOM 674 C CA . ASN A 1 86 ? 3.888 5.210 6.486 1.00 98.00 86 ASN A CA 1
ATOM 675 C C . ASN A 1 86 ? 3.740 4.087 5.450 1.00 98.00 86 ASN A C 1
ATOM 677 O O . ASN A 1 86 ? 4.577 3.977 4.556 1.00 98.00 86 ASN A O 1
ATOM 681 N N . MET A 1 87 ? 2.662 3.298 5.502 1.00 98.06 87 MET A N 1
ATOM 682 C CA . MET A 1 87 ? 2.390 2.281 4.482 1.00 98.06 87 MET A CA 1
ATOM 683 C C . MET A 1 87 ? 2.142 2.899 3.104 1.00 98.06 87 MET A C 1
ATOM 685 O O . MET A 1 87 ? 2.709 2.441 2.113 1.00 98.06 87 MET A O 1
ATOM 689 N N . VAL A 1 88 ? 1.357 3.978 3.028 1.00 98.12 88 VAL A N 1
ATOM 690 C CA . VAL A 1 88 ? 1.143 4.703 1.765 1.00 98.12 88 VAL A CA 1
ATOM 691 C C . VAL A 1 88 ? 2.468 5.239 1.217 1.00 98.12 88 VAL A C 1
ATOM 693 O O . VAL A 1 88 ? 2.768 5.044 0.039 1.00 98.12 88 VAL A O 1
ATOM 696 N N . LEU A 1 89 ? 3.295 5.860 2.065 1.00 98.06 89 LEU A N 1
ATOM 697 C CA . LEU A 1 89 ? 4.604 6.386 1.662 1.00 98.06 89 LEU A CA 1
ATOM 698 C C . LEU A 1 89 ? 5.547 5.281 1.168 1.00 98.06 89 LEU A C 1
ATOM 700 O O . LEU A 1 89 ? 6.173 5.443 0.120 1.00 98.06 89 LEU A O 1
ATOM 704 N N . TYR A 1 90 ? 5.598 4.139 1.859 1.00 98.19 90 TYR A N 1
ATOM 705 C CA . TYR A 1 90 ? 6.361 2.965 1.429 1.00 98.19 90 TYR A CA 1
ATOM 706 C C . TYR A 1 90 ? 5.983 2.532 0.008 1.00 98.19 90 TYR A C 1
ATOM 708 O O . TYR A 1 90 ? 6.859 2.386 -0.852 1.00 98.19 90 TYR A O 1
ATOM 716 N N . VAL A 1 91 ? 4.685 2.368 -0.263 1.00 97.88 91 VAL A N 1
ATOM 717 C CA . VAL A 1 91 ? 4.212 1.887 -1.567 1.00 97.88 91 VAL A CA 1
ATOM 718 C C . VAL A 1 91 ? 4.447 2.926 -2.664 1.00 97.88 91 VAL A C 1
ATOM 720 O O . VAL A 1 91 ? 4.904 2.558 -3.748 1.00 97.88 91 VAL A O 1
ATOM 723 N N . ILE A 1 92 ? 4.213 4.216 -2.395 1.00 97.44 92 ILE A N 1
ATOM 724 C CA . ILE A 1 92 ? 4.473 5.299 -3.360 1.00 97.44 92 ILE A CA 1
ATOM 725 C C . ILE A 1 92 ? 5.961 5.359 -3.718 1.00 97.44 92 ILE A C 1
ATOM 727 O O . ILE A 1 92 ? 6.307 5.403 -4.900 1.00 97.44 92 ILE A O 1
ATOM 731 N N . CYS A 1 93 ? 6.857 5.299 -2.730 1.00 97.38 93 CYS A N 1
ATOM 732 C CA . CYS A 1 93 ? 8.296 5.228 -2.985 1.00 97.38 93 CYS A CA 1
ATOM 733 C C . CYS A 1 93 ? 8.661 3.980 -3.806 1.00 97.38 93 CYS A C 1
ATOM 735 O O . CYS A 1 93 ? 9.463 4.066 -4.739 1.00 97.38 93 CYS A O 1
ATOM 737 N N . GLY A 1 94 ? 8.038 2.835 -3.517 1.00 96.00 94 GLY A N 1
ATOM 738 C CA . GLY A 1 94 ? 8.190 1.606 -4.296 1.00 96.00 94 GLY A CA 1
ATOM 739 C C . GLY A 1 94 ? 7.771 1.765 -5.761 1.00 96.00 94 GLY A C 1
ATOM 740 O O . GLY A 1 94 ? 8.523 1.360 -6.650 1.00 96.00 94 GLY A O 1
ATOM 741 N N . LEU A 1 95 ? 6.617 2.391 -6.015 1.00 95.62 95 LEU A N 1
ATOM 742 C CA . LEU A 1 95 ? 6.088 2.655 -7.357 1.00 95.62 95 LEU A CA 1
ATOM 743 C C . LEU A 1 95 ? 7.020 3.574 -8.144 1.00 95.62 95 LEU A C 1
ATOM 745 O O . LEU A 1 95 ? 7.472 3.221 -9.235 1.00 95.62 95 LEU A O 1
ATOM 749 N N . ILE A 1 96 ? 7.363 4.729 -7.572 1.00 95.81 96 ILE A N 1
ATOM 750 C CA . ILE A 1 96 ? 8.241 5.699 -8.233 1.00 95.81 96 ILE A CA 1
ATOM 751 C C . ILE A 1 96 ? 9.609 5.059 -8.496 1.00 95.81 96 ILE A C 1
ATOM 753 O O . ILE A 1 96 ? 10.142 5.166 -9.601 1.00 95.81 96 ILE A O 1
ATOM 757 N N . GLY A 1 97 ? 10.162 4.316 -7.534 1.00 94.75 97 GLY A N 1
ATOM 758 C CA . GLY A 1 97 ? 11.417 3.582 -7.702 1.00 94.75 97 GLY A CA 1
ATOM 759 C C . GLY A 1 97 ? 11.358 2.468 -8.756 1.00 94.75 97 GLY A C 1
ATOM 760 O O . GLY A 1 97 ? 12.372 2.168 -9.391 1.00 94.75 97 GLY A O 1
ATOM 761 N N . ALA A 1 98 ? 10.200 1.840 -8.973 1.00 92.25 98 ALA A N 1
ATOM 762 C CA . ALA A 1 98 ? 10.022 0.839 -10.024 1.00 92.25 98 ALA A CA 1
ATOM 763 C C . ALA A 1 98 ? 10.069 1.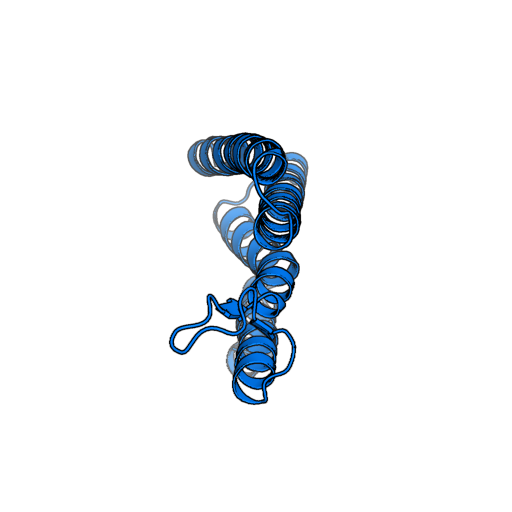473 -11.423 1.00 92.25 98 ALA A C 1
ATOM 765 O O . ALA A 1 98 ? 10.788 0.970 -12.298 1.00 92.25 98 ALA A O 1
ATOM 766 N N . LEU A 1 99 ? 9.367 2.595 -11.598 1.00 91.81 99 LEU A N 1
ATOM 767 C CA . LEU A 1 99 ? 9.274 3.333 -12.861 1.00 91.81 99 LEU A CA 1
ATOM 768 C C . LEU A 1 99 ? 10.570 4.101 -13.180 1.00 91.81 99 LEU A C 1
ATOM 770 O O . LEU A 1 99 ? 11.015 4.144 -14.328 1.00 91.81 99 LEU A O 1
ATOM 774 N N . THR A 1 100 ? 11.272 4.604 -12.163 1.00 91.56 100 THR A N 1
ATOM 775 C CA . THR A 1 100 ? 12.516 5.373 -12.331 1.00 91.56 100 THR A CA 1
ATOM 776 C C . THR A 1 100 ? 13.654 4.518 -12.913 1.00 91.56 100 THR A C 1
ATOM 778 O O . THR A 1 100 ? 13.791 3.316 -12.649 1.00 91.56 100 THR A O 1
ATOM 781 N N . VAL A 1 101 ? 14.486 5.124 -13.761 1.00 88.81 101 VAL A N 1
ATOM 782 C CA . VAL A 1 101 ? 15.699 4.502 -14.317 1.00 88.81 101 VAL A CA 1
ATOM 783 C C . VAL A 1 101 ? 16.874 4.593 -13.336 1.00 88.81 101 VAL A C 1
ATOM 785 O O . VAL A 1 101 ? 16.921 5.456 -12.460 1.00 88.81 101 VAL A O 1
ATOM 788 N N . ALA A 1 102 ? 17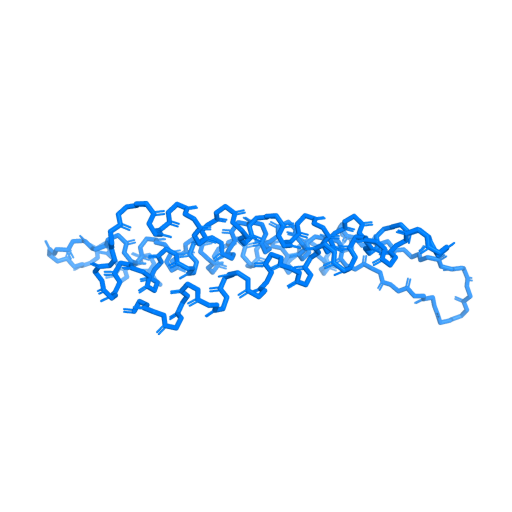.825 3.664 -13.439 1.00 86.06 102 ALA A N 1
ATOM 789 C CA . ALA A 1 102 ? 19.049 3.755 -12.649 1.00 86.06 102 ALA A CA 1
ATOM 790 C C . ALA A 1 102 ? 19.868 4.995 -13.072 1.00 86.06 102 ALA A C 1
ATOM 792 O O . ALA A 1 102 ? 19.835 5.348 -14.250 1.00 86.06 102 ALA A O 1
ATOM 793 N N . PRO A 1 103 ? 20.594 5.650 -12.144 1.00 90.12 103 PRO A N 1
ATOM 794 C CA . PRO A 1 103 ? 20.788 5.284 -10.734 1.00 90.12 103 PRO A CA 1
ATOM 795 C C . PRO A 1 103 ? 19.743 5.871 -9.766 1.00 90.12 103 PRO A C 1
ATOM 797 O O . PRO A 1 103 ? 19.627 5.402 -8.636 1.00 90.12 103 PRO A O 1
ATOM 800 N N . TYR A 1 104 ? 18.946 6.857 -10.184 1.00 90.62 104 TYR A N 1
ATOM 801 C CA . TYR A 1 104 ? 18.061 7.614 -9.284 1.00 90.62 104 TYR A CA 1
ATOM 802 C C . TYR A 1 104 ? 16.990 6.766 -8.584 1.00 90.62 104 TYR A C 1
ATOM 804 O O . TYR A 1 104 ? 16.517 7.122 -7.506 1.00 90.62 104 TYR A O 1
ATOM 812 N N . LYS A 1 105 ? 16.649 5.598 -9.138 1.00 93.00 105 LYS A N 1
ATOM 813 C CA . LYS A 1 105 ? 15.727 4.645 -8.505 1.00 93.00 105 LYS A CA 1
ATOM 814 C C . LYS A 1 105 ? 16.137 4.204 -7.094 1.00 93.00 105 LYS A C 1
ATOM 816 O O . LYS A 1 105 ? 15.265 3.894 -6.289 1.00 93.00 105 LYS A O 1
ATOM 821 N N . TYR A 1 106 ? 17.437 4.160 -6.786 1.00 94.00 106 TYR A N 1
ATOM 822 C CA . TYR A 1 106 ? 17.916 3.636 -5.503 1.00 94.00 106 TYR A CA 1
ATOM 823 C C . TYR A 1 106 ? 17.554 4.551 -4.334 1.00 94.00 106 TYR A C 1
ATOM 825 O O . TYR A 1 10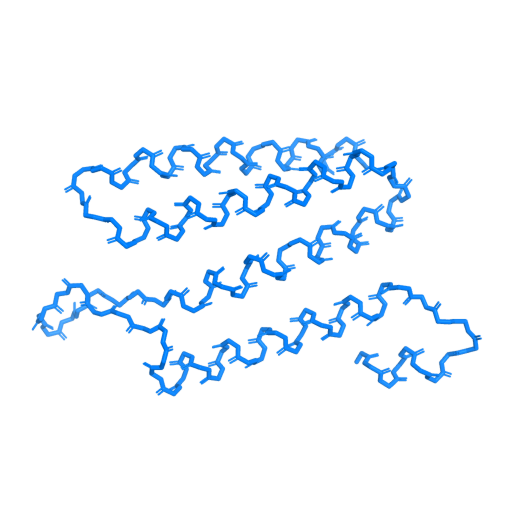6 ? 17.275 4.057 -3.246 1.00 94.00 106 TYR A O 1
ATOM 833 N N . MET A 1 107 ? 17.470 5.865 -4.565 1.00 96.19 107 MET A N 1
ATOM 834 C CA . MET A 1 107 ? 17.032 6.817 -3.539 1.00 96.19 107 MET A CA 1
ATOM 835 C C . MET A 1 107 ? 15.598 6.527 -3.088 1.00 96.19 107 MET A C 1
ATOM 837 O O . MET A 1 107 ? 15.320 6.486 -1.893 1.00 96.19 107 MET A O 1
ATOM 841 N N . TRP A 1 108 ? 14.706 6.241 -4.040 1.00 96.75 108 TRP A N 1
ATOM 842 C CA . TRP A 1 108 ? 13.322 5.859 -3.756 1.00 96.75 108 TRP A CA 1
ATOM 843 C C . TRP A 1 108 ? 13.226 4.536 -2.998 1.00 96.75 108 TRP A C 1
ATOM 845 O O . TRP A 1 108 ? 12.387 4.389 -2.116 1.00 96.75 108 TRP A O 1
ATOM 855 N N . TRP A 1 109 ? 14.104 3.578 -3.297 1.00 95.00 109 TRP A N 1
ATOM 856 C CA . TRP A 1 109 ? 14.136 2.300 -2.587 1.00 95.00 109 TRP A CA 1
ATOM 857 C C . TRP A 1 109 ? 14.616 2.449 -1.145 1.00 95.00 109 TRP A C 1
ATOM 859 O O . TRP A 1 109 ? 14.009 1.873 -0.248 1.00 95.00 109 TRP A O 1
ATOM 869 N N . VAL A 1 110 ? 15.647 3.263 -0.904 1.00 97.69 110 VAL A N 1
ATOM 870 C CA . VAL A 1 110 ? 16.116 3.568 0.457 1.00 97.69 110 VAL A CA 1
ATOM 871 C C . VAL A 1 110 ? 15.038 4.308 1.251 1.00 97.69 110 VAL A C 1
ATOM 873 O O . VAL A 1 110 ? 14.750 3.919 2.380 1.00 97.69 110 VAL A O 1
ATOM 876 N N . ALA A 1 111 ? 14.386 5.312 0.658 1.00 97.25 111 ALA A N 1
ATOM 877 C CA . ALA A 1 111 ? 13.264 6.005 1.294 1.00 97.25 111 ALA A CA 1
ATOM 878 C C . ALA A 1 111 ? 12.114 5.039 1.633 1.00 97.25 111 ALA A C 1
ATOM 880 O O . ALA A 1 111 ? 11.607 5.047 2.752 1.00 97.25 111 ALA A O 1
ATOM 881 N N . GLY A 1 112 ? 11.757 4.146 0.703 1.00 97.19 112 GLY A N 1
ATOM 882 C CA . GLY A 1 112 ? 10.760 3.103 0.941 1.00 97.19 112 GLY A CA 1
ATOM 883 C C . GLY A 1 112 ? 11.139 2.181 2.103 1.00 97.19 112 GLY A C 1
ATOM 884 O O . GLY A 1 112 ? 10.302 1.904 2.956 1.00 97.19 112 GLY A O 1
ATOM 885 N N . LEU A 1 113 ? 12.400 1.747 2.188 1.00 97.56 113 LEU A N 1
ATOM 886 C CA . LEU A 1 113 ? 12.873 0.914 3.298 1.00 97.56 113 LEU A CA 1
ATOM 887 C C . LEU A 1 113 ? 12.740 1.617 4.651 1.00 97.56 113 LEU A C 1
ATOM 889 O O . LEU A 1 113 ? 12.331 0.972 5.610 1.00 97.56 113 LEU A O 1
ATOM 893 N N . ILE A 1 114 ? 13.013 2.922 4.729 1.00 98.06 114 ILE A N 1
ATOM 894 C CA . ILE A 1 114 ? 12.823 3.695 5.965 1.00 98.06 114 ILE A CA 1
ATOM 895 C C . ILE A 1 114 ? 11.353 3.636 6.397 1.00 98.06 114 ILE A C 1
ATOM 897 O O . ILE A 1 114 ? 11.065 3.215 7.517 1.00 98.06 114 ILE A O 1
ATOM 901 N N . PHE A 1 115 ? 10.414 3.948 5.500 1.00 98.00 115 PHE A N 1
ATOM 902 C CA . PHE A 1 115 ? 8.985 3.891 5.825 1.00 98.00 115 PHE A CA 1
ATOM 903 C C . PHE A 1 115 ? 8.519 2.481 6.202 1.00 98.00 115 PHE A C 1
ATOM 905 O O . PHE A 1 115 ? 7.770 2.321 7.165 1.00 98.00 115 PHE A O 1
ATOM 912 N N . LEU A 1 116 ? 9.011 1.446 5.512 1.00 96.88 116 LEU A N 1
ATOM 913 C CA . LEU A 1 116 ? 8.718 0.056 5.862 1.00 96.88 116 LEU A CA 1
ATOM 914 C C . LEU A 1 116 ? 9.230 -0.290 7.264 1.00 96.88 116 LEU A C 1
ATOM 916 O O . LEU A 1 116 ? 8.503 -0.897 8.046 1.00 96.88 116 LEU A O 1
ATOM 920 N N . THR A 1 117 ? 10.453 0.115 7.613 1.00 97.25 117 THR A N 1
ATOM 921 C CA . THR A 1 117 ? 10.986 -0.122 8.961 1.00 97.25 117 THR A CA 1
ATOM 922 C C . THR A 1 117 ? 10.163 0.588 10.029 1.00 97.25 117 THR A C 1
ATOM 924 O O . THR A 1 117 ? 9.884 -0.012 11.062 1.00 97.25 117 THR A O 1
ATOM 927 N N . THR A 1 118 ? 9.685 1.809 9.772 1.00 96.00 118 THR A N 1
ATOM 928 C CA . THR A 1 118 ? 8.769 2.509 10.683 1.00 96.00 118 THR A CA 1
ATOM 929 C C . THR A 1 118 ? 7.460 1.742 10.868 1.00 96.00 118 THR A C 1
ATOM 931 O O . THR A 1 118 ? 7.021 1.579 12.004 1.00 96.00 118 THR A O 1
ATOM 934 N N . VAL A 1 119 ? 6.864 1.214 9.791 1.00 96.38 119 VAL A N 1
ATOM 935 C CA . VAL A 1 119 ? 5.657 0.369 9.881 1.00 96.38 119 VAL A CA 1
ATOM 936 C C . VAL A 1 119 ? 5.917 -0.867 10.741 1.00 96.38 119 VAL A C 1
ATOM 938 O O . VAL A 1 119 ? 5.133 -1.146 11.643 1.00 96.38 119 VAL A O 1
ATOM 941 N N . LEU A 1 120 ? 7.017 -1.586 10.503 1.00 95.38 120 LEU A N 1
ATOM 942 C CA . LEU A 1 120 ? 7.351 -2.802 11.254 1.00 95.38 120 LEU A CA 1
ATOM 943 C C . LEU A 1 120 ? 7.601 -2.519 12.740 1.00 95.38 120 LEU A C 1
ATOM 945 O O . LEU A 1 120 ? 7.152 -3.282 13.590 1.00 95.38 120 LEU A O 1
ATOM 949 N N . MET A 1 121 ? 8.276 -1.413 13.059 1.00 95.06 121 MET A N 1
ATOM 950 C CA . MET A 1 121 ? 8.512 -0.999 14.444 1.00 95.06 121 MET A CA 1
ATOM 951 C C . MET A 1 121 ? 7.206 -0.655 15.162 1.00 95.06 121 MET A C 1
ATOM 953 O O . MET A 1 121 ? 6.997 -1.104 16.283 1.00 95.06 121 MET A O 1
ATOM 957 N N . LEU A 1 122 ? 6.310 0.101 14.518 1.00 93.12 122 LEU A N 1
ATOM 958 C CA . LEU A 1 122 ? 5.000 0.421 15.089 1.00 93.12 122 LEU A CA 1
ATOM 959 C C . LEU A 1 122 ? 4.145 -0.838 15.264 1.00 93.12 122 LEU A C 1
ATOM 961 O O . LEU A 1 122 ? 3.538 -1.015 16.311 1.00 93.12 122 LEU A O 1
ATOM 965 N N . ALA A 1 123 ? 4.146 -1.739 14.280 1.00 90.44 123 ALA A N 1
ATOM 966 C CA . ALA A 1 123 ? 3.391 -2.988 14.341 1.00 90.44 123 ALA A CA 1
ATOM 967 C C . ALA A 1 123 ? 3.902 -3.963 15.417 1.00 90.44 123 ALA A C 1
ATOM 969 O O . ALA A 1 123 ? 3.136 -4.799 15.872 1.00 90.44 123 ALA A O 1
ATOM 970 N N . TYR A 1 124 ? 5.174 -3.872 15.817 1.00 89.06 124 TYR A N 1
ATOM 971 C CA . TYR A 1 124 ? 5.735 -4.673 16.911 1.00 89.06 124 TYR A CA 1
ATOM 972 C C . TYR A 1 124 ? 5.354 -4.148 18.305 1.00 89.06 124 TYR A C 1
ATOM 974 O O . TYR A 1 124 ? 5.323 -4.910 19.267 1.00 89.06 124 TYR A O 1
ATOM 982 N N . VAL A 1 125 ? 5.122 -2.839 18.431 1.00 80.50 125 VAL A N 1
ATOM 983 C CA . VAL A 1 125 ? 4.793 -2.183 19.712 1.00 80.50 125 VAL A CA 1
ATOM 984 C C . VAL A 1 125 ? 3.295 -2.268 20.035 1.00 80.50 125 VAL A C 1
ATOM 986 O O . VAL A 1 125 ? 2.904 -2.108 21.191 1.00 80.50 125 VAL A O 1
ATOM 989 N N . VAL A 1 126 ? 2.479 -2.510 19.010 1.00 75.44 126 VAL A N 1
ATOM 990 C CA . VAL A 1 126 ? 1.022 -2.680 19.058 1.00 75.44 126 VAL A CA 1
ATOM 991 C C . VAL A 1 126 ? 0.631 -4.095 19.474 1.00 75.44 126 VAL A C 1
ATOM 993 O O . VAL A 1 126 ? -0.328 -4.208 20.271 1.00 75.44 126 VAL A O 1
#

Sequence (126 aa):
FFYMGISRKVNTVMHVLTFFIAAVSACSYYAEWAGLGVEYKTTDTTPRVIFWARYLDWVVTGPLILTDLALLSKSDTPTIISLVGNMVLYVICGLIGALTVAPYKYMWWVAGLIFLTTVLMLAYVV

Secondary structure (DSSP, 8-state):
-HHHHHTSSS--HHHHHHHHHHHHHHHHHHHHHTTTTEEES--SSS--EEE-HHHHHHHHHHHHHHHHHHHHHT--HHHHHHHHHHHHHHHHHHHHHHHSPTTTHHHHHHHHHHHHHHHHHHHHH-

Radius of gyration: 17.2 Å; chains: 1; bounding box: 47×21×46 Å